Protein AF-A0AAJ6SXA7-F1 (afdb_monomer)

pLDDT: mean 75.04, std 22.4, range [33.19, 97.62]

Organism: Populus euphratica (NCBI:txid75702)

Secondary structure (DSSP, 8-state):
---HHHHHHHHHHHHHHHHHHHHHHHHHHT-------PPPPSS---SS--HHHHHHHHT--TT--HHHHHHHHHHHHHHT-GGGT--HHHHHHHHHHHHHHHT--GGGS-----SSS------TT-S-SSSSGGGSSSSSSSS-------

Solvent-accessible surface area (backbone atoms only — not comparable to full-atom values): 9995 Å² total; per-residue (Å²): 132,84,56,72,66,60,58,52,52,51,55,53,52,52,54,53,51,52,55,50,52,52,51,51,48,52,53,58,72,63,54,74,85,74,77,81,78,71,83,78,77,90,76,79,83,67,96,65,88,44,60,66,55,23,17,60,76,51,73,49,59,82,84,57,54,68,67,59,52,54,53,31,46,52,58,55,44,68,76,28,30,51,94,78,75,25,49,65,68,56,44,51,51,55,50,52,22,48,43,62,71,65,63,63,54,77,77,76,51,72,79,77,67,81,78,65,101,63,91,83,85,87,69,95,84,69,95,82,72,82,85,73,74,90,79,76,88,86,82,78,90,84,79,75,80,88,83,82,93,130

Nearest PDB structures (foldseek):
  4j80-assembly2_D  TM=8.144E-01  e=1.211E-01  Thermus thermophilus HB8
  4j7z-assembly3_C  TM=6.363E-01  e=4.334E-02  Thermus thermophilus HB8
  8j9i-assembly1_E6  TM=6.924E-01  e=1.522E-01  Euglena gracilis
  8j9j-assembly1_E6  TM=6.930E-01  e=2.544E-01  Euglena gracilis
  2ctw-assembly1_A  TM=5.266E-01  e=5.766E-02  Mus musculus

Mean predicted aligned error: 16.53 Å

InterPro domains:
  IPR001623 DnaJ domain [PS50076] (53-116)
  IPR001623 DnaJ domain [SM00271] (52-106)
  IPR001623 DnaJ domain [cd06257] (57-102)
  IPR036869 Chaperone J-domain superfamily [G3DSA:1.10.287.110] (39-106)
  IPR036869 Chaperone J-domain superfamily [SSF46565] (43-107)

Foldseek 3Di:
DPDPVVVVVVVVVVVVVVVVVVVVVVVVVPDDPDPPDDDDDPDDADPQDDLVNLCVLLVHDSPDDLVSLVVSLVVSCVVQPVVVVHDPVSNVSSVSSSCNSNVPDCPLVPPQPPPDDDGDDDDPPDPPDPPPDPPPDDPPPPDDDDDDDD

Structure (mmCIF, N/CA/C/O backbone):
data_AF-A0AAJ6SXA7-F1
#
_entry.id   AF-A0AAJ6SXA7-F1
#
loop_
_atom_site.group_PDB
_atom_site.id
_atom_site.type_symbol
_atom_site.label_atom_id
_atom_site.label_alt_id
_atom_site.label_comp_id
_atom_site.label_asym_id
_atom_site.label_entity_id
_atom_site.label_seq_id
_atom_site.pdbx_PDB_ins_code
_atom_site.Cartn_x
_atom_site.Cartn_y
_atom_site.Cartn_z
_atom_site.occupancy
_atom_site.B_iso_or_equiv
_atom_site.auth_seq_id
_atom_site.auth_comp_id
_atom_site.auth_asym_id
_atom_site.auth_atom_id
_atom_site.pdbx_PDB_model_num
ATOM 1 N N . MET A 1 1 ? 27.095 -22.505 -56.133 1.00 58.66 1 MET A N 1
ATOM 2 C CA . MET A 1 1 ? 28.040 -21.401 -55.870 1.00 58.66 1 MET A CA 1
ATOM 3 C C . MET A 1 1 ? 27.247 -20.316 -55.162 1.00 58.66 1 MET A C 1
ATOM 5 O O . MET A 1 1 ? 26.521 -19.586 -55.822 1.00 58.66 1 MET A O 1
ATOM 9 N N . GLU A 1 2 ? 27.273 -20.299 -53.829 1.00 66.19 2 GLU A N 1
ATOM 10 C CA . GLU A 1 2 ? 26.586 -19.275 -53.031 1.00 66.19 2 GLU A CA 1
ATOM 11 C C . GLU A 1 2 ? 27.233 -17.916 -53.332 1.00 66.19 2 GLU A C 1
ATOM 13 O O . GLU A 1 2 ? 28.448 -17.763 -53.192 1.00 66.19 2 GLU A O 1
ATOM 18 N N . SER A 1 3 ? 26.457 -16.945 -53.818 1.00 83.94 3 SER A N 1
ATOM 19 C CA . SER A 1 3 ? 27.017 -15.642 -54.183 1.00 83.94 3 SER A CA 1
ATOM 20 C C . SER A 1 3 ? 27.526 -14.906 -52.928 1.00 83.94 3 SER A C 1
ATOM 22 O O . SER A 1 3 ? 26.790 -14.837 -51.937 1.00 83.94 3 SER A O 1
ATOM 24 N N . PRO A 1 4 ? 28.734 -14.308 -52.947 1.00 88.75 4 PRO A N 1
ATOM 25 C CA . PRO A 1 4 ? 29.306 -13.610 -51.788 1.00 88.75 4 PRO A CA 1
ATOM 26 C C . PRO A 1 4 ? 28.400 -12.524 -51.181 1.00 88.75 4 PRO A C 1
ATOM 28 O O . PRO A 1 4 ? 28.465 -12.247 -49.985 1.00 88.75 4 PRO A O 1
ATOM 31 N N . LEU A 1 5 ? 27.511 -11.938 -51.988 1.00 89.81 5 LEU A N 1
ATOM 32 C CA . LEU A 1 5 ? 26.550 -10.921 -51.556 1.00 89.81 5 LEU A CA 1
ATOM 33 C C . LEU A 1 5 ? 25.462 -11.476 -50.623 1.00 89.81 5 LEU A C 1
ATOM 35 O O . LEU A 1 5 ? 25.089 -10.814 -49.656 1.00 89.81 5 LEU A O 1
ATOM 39 N N . VAL A 1 6 ? 24.984 -12.700 -50.866 1.00 92.62 6 VAL A N 1
ATOM 40 C CA . VAL A 1 6 ? 23.964 -13.351 -50.023 1.00 92.62 6 VAL A CA 1
ATOM 41 C C . VAL A 1 6 ? 24.537 -13.685 -48.644 1.00 92.62 6 VAL A C 1
ATOM 43 O O . VAL A 1 6 ? 23.880 -13.481 -47.620 1.00 92.62 6 VAL A O 1
ATOM 46 N N . LEU A 1 7 ? 25.800 -14.112 -48.596 1.00 92.06 7 LEU A N 1
ATOM 47 C CA . LEU A 1 7 ? 26.496 -14.363 -47.336 1.00 92.06 7 LEU A CA 1
ATOM 48 C C . LEU A 1 7 ? 26.678 -13.066 -46.526 1.00 92.06 7 LEU A C 1
ATOM 50 O O . LEU A 1 7 ? 26.432 -13.048 -45.323 1.00 92.06 7 LEU A O 1
ATOM 54 N N . GLY A 1 8 ? 27.025 -11.955 -47.183 1.00 94.19 8 GLY A N 1
ATOM 55 C CA . GLY A 1 8 ? 27.142 -10.651 -46.521 1.00 94.19 8 GLY A CA 1
ATOM 56 C C . GLY A 1 8 ? 25.813 -10.142 -45.949 1.00 94.19 8 GLY A C 1
ATOM 57 O O . GLY A 1 8 ? 25.762 -9.668 -44.812 1.00 94.19 8 GLY A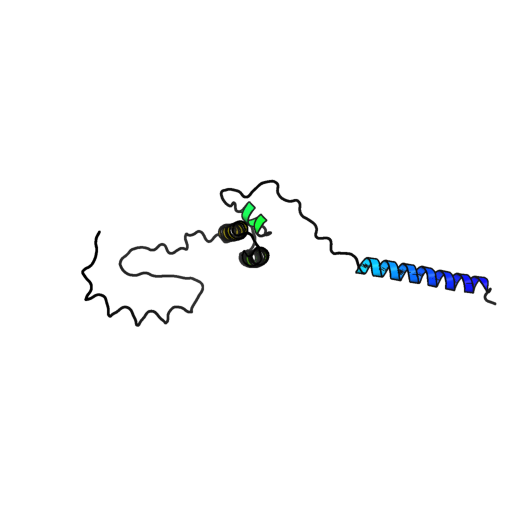 O 1
ATOM 58 N N . ALA A 1 9 ? 24.721 -10.288 -46.704 1.00 95.50 9 ALA A N 1
ATOM 59 C CA . ALA A 1 9 ? 23.397 -9.833 -46.283 1.00 95.50 9 ALA A CA 1
ATOM 60 C C . ALA A 1 9 ? 22.861 -10.602 -45.061 1.00 95.50 9 ALA A C 1
ATOM 62 O O . ALA A 1 9 ? 22.286 -10.001 -44.152 1.00 95.50 9 ALA A O 1
ATOM 63 N N . THR A 1 10 ? 23.076 -11.918 -44.999 1.00 94.62 10 THR A N 1
ATOM 64 C CA . THR A 1 10 ? 22.591 -12.753 -43.885 1.00 94.62 10 THR A CA 1
ATOM 65 C C . THR A 1 10 ? 23.320 -12.456 -42.574 1.00 94.62 10 THR A C 1
ATOM 67 O O . THR A 1 10 ? 22.672 -12.310 -41.536 1.00 94.62 10 THR A O 1
ATOM 70 N N . VAL A 1 11 ? 24.644 -12.273 -42.616 1.00 96.56 11 VAL A N 1
ATOM 71 C CA . VAL A 1 11 ? 25.445 -11.898 -41.437 1.00 96.56 11 VAL A CA 1
ATOM 72 C C . VAL A 1 11 ? 25.033 -10.522 -40.907 1.00 96.56 11 VAL A C 1
ATOM 74 O O . VAL A 1 11 ? 24.841 -10.354 -39.701 1.00 96.56 11 VAL A O 1
ATOM 77 N N . ALA A 1 12 ? 24.825 -9.548 -41.799 1.00 94.69 12 ALA A N 1
ATOM 78 C CA . ALA A 1 12 ? 24.368 -8.214 -41.415 1.00 94.69 12 ALA A CA 1
ATOM 79 C C . ALA A 1 12 ? 22.972 -8.243 -40.761 1.00 94.69 12 ALA A C 1
ATOM 81 O O . ALA A 1 12 ? 22.761 -7.627 -39.712 1.00 94.69 12 ALA A O 1
ATOM 82 N N . ALA A 1 13 ? 22.031 -9.005 -41.329 1.00 96.12 13 ALA A N 1
ATOM 83 C CA . ALA A 1 13 ? 20.684 -9.157 -40.780 1.00 96.12 13 ALA A CA 1
ATOM 84 C C . ALA A 1 13 ? 20.680 -9.847 -39.400 1.00 96.12 13 ALA A C 1
ATOM 86 O O . ALA A 1 13 ? 19.969 -9.419 -38.483 1.00 96.12 13 ALA A O 1
ATOM 87 N N . ALA A 1 14 ? 21.507 -10.881 -39.216 1.00 96.94 14 ALA A N 1
ATOM 88 C CA . ALA A 1 14 ? 21.656 -11.575 -37.938 1.00 96.94 14 ALA A CA 1
ATOM 89 C C . ALA A 1 14 ? 22.232 -10.653 -36.847 1.00 96.94 14 ALA A C 1
ATOM 91 O O . ALA A 1 14 ? 21.727 -10.621 -35.724 1.00 96.94 14 ALA A O 1
ATOM 92 N N . ALA A 1 15 ? 23.236 -9.839 -37.184 1.00 95.62 15 ALA A N 1
ATOM 93 C CA . ALA A 1 15 ? 23.819 -8.884 -36.245 1.00 95.62 15 ALA A CA 1
ATOM 94 C C . ALA A 1 15 ? 22.814 -7.798 -35.817 1.00 95.62 15 ALA A C 1
ATOM 96 O O . ALA A 1 15 ? 22.722 -7.459 -34.632 1.00 95.62 15 ALA A O 1
ATOM 97 N N 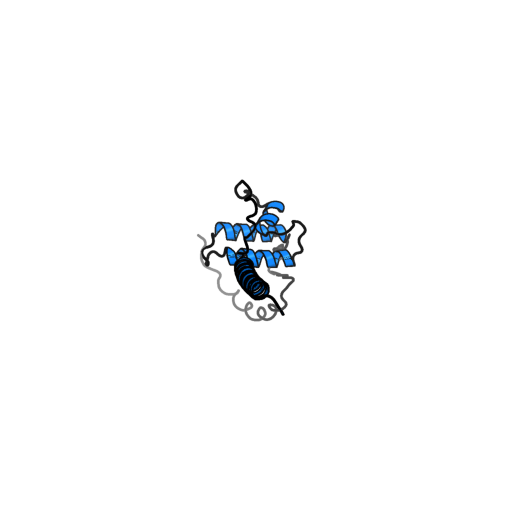. TRP A 1 16 ? 22.028 -7.270 -36.762 1.00 96.62 16 TRP A N 1
ATOM 98 C CA . TRP A 1 16 ? 21.056 -6.215 -36.469 1.00 96.62 16 TRP A CA 1
ATOM 99 C C . TRP A 1 16 ? 19.886 -6.722 -35.617 1.00 96.62 16 TRP A C 1
ATOM 101 O O . TRP A 1 16 ? 19.534 -6.096 -34.612 1.00 96.62 16 TRP A O 1
ATOM 111 N N . SER A 1 17 ? 19.348 -7.899 -35.950 1.00 97.00 17 SER A N 1
ATOM 112 C CA . SER A 1 17 ? 18.293 -8.545 -35.160 1.00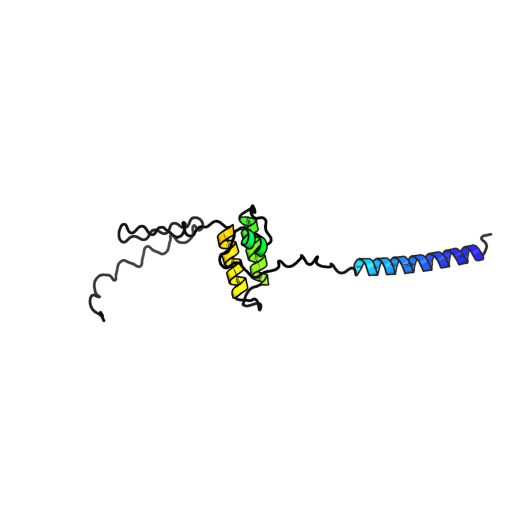 97.00 17 SER A CA 1
ATOM 113 C C . SER A 1 17 ? 18.773 -8.931 -33.757 1.00 97.00 17 SER A C 1
ATOM 115 O O . SER A 1 17 ? 18.078 -8.646 -32.784 1.00 97.00 17 SER A O 1
ATOM 117 N N . GLY A 1 18 ? 19.990 -9.468 -33.612 1.00 97.12 18 GLY A N 1
ATOM 118 C CA . GLY A 1 18 ? 20.578 -9.782 -32.307 1.00 97.12 18 GLY A CA 1
ATOM 119 C C . GLY A 1 18 ? 20.671 -8.560 -31.387 1.00 97.12 18 GLY A C 1
ATOM 120 O O . GLY A 1 18 ? 20.217 -8.604 -30.241 1.00 97.12 18 GLY A O 1
ATOM 121 N N . ARG A 1 19 ? 21.179 -7.428 -31.896 1.00 92.62 19 ARG A N 1
ATOM 122 C CA . ARG A 1 19 ? 21.266 -6.177 -31.122 1.00 92.62 19 ARG A CA 1
ATOM 123 C C . ARG A 1 19 ? 19.888 -5.638 -30.731 1.00 92.62 19 ARG A C 1
ATOM 125 O O . ARG A 1 19 ? 19.714 -5.193 -29.596 1.00 92.62 19 ARG A O 1
ATOM 132 N N . PHE A 1 20 ? 18.919 -5.692 -31.644 1.00 96.19 20 PHE A N 1
ATOM 133 C CA . PHE A 1 20 ? 17.549 -5.255 -31.374 1.00 96.19 20 PHE A CA 1
ATOM 134 C C . PHE A 1 20 ? 16.893 -6.099 -30.273 1.00 96.19 20 PHE A C 1
ATOM 136 O O . PHE A 1 20 ? 16.337 -5.549 -29.323 1.00 96.19 20 PHE A O 1
ATOM 14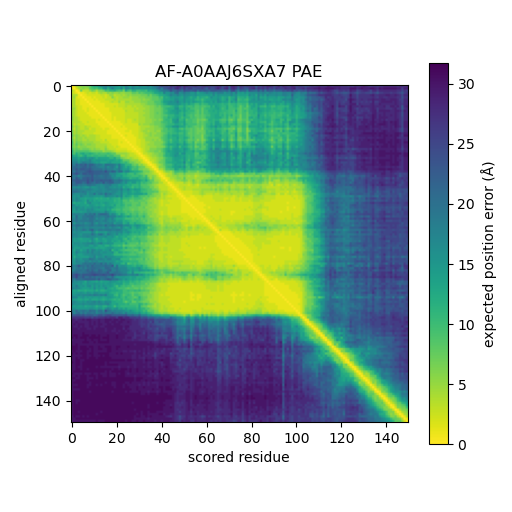3 N N . LEU A 1 21 ? 17.017 -7.427 -30.354 1.00 97.62 21 LEU A N 1
ATOM 144 C CA . LEU A 1 21 ? 16.434 -8.350 -29.381 1.00 97.62 21 LEU A CA 1
ATOM 145 C C . LEU A 1 21 ? 17.053 -8.190 -27.985 1.00 97.62 21 LEU A C 1
ATOM 147 O O . LEU A 1 21 ? 16.318 -8.152 -26.998 1.00 97.62 21 LEU A O 1
ATOM 151 N N . ILE A 1 22 ? 18.379 -8.036 -27.883 1.00 94.69 22 ILE A N 1
ATOM 152 C CA . ILE A 1 22 ? 19.058 -7.814 -26.593 1.00 94.69 22 ILE A CA 1
ATOM 153 C C . ILE A 1 22 ? 18.611 -6.489 -25.966 1.00 94.69 22 ILE A C 1
ATOM 1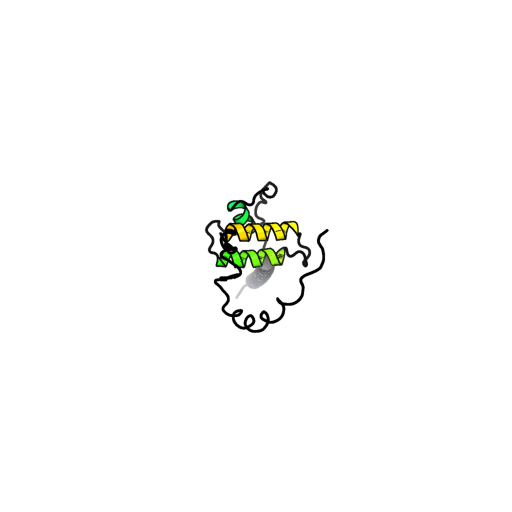55 O O . ILE A 1 22 ? 18.263 -6.463 -24.785 1.00 94.69 22 ILE A O 1
ATOM 159 N N . GLY A 1 23 ? 18.563 -5.404 -26.746 1.00 93.88 23 GLY A N 1
ATOM 160 C CA . GLY A 1 23 ? 18.099 -4.102 -26.260 1.00 93.88 23 GLY A CA 1
ATOM 161 C C . GLY A 1 23 ? 16.635 -4.132 -25.811 1.00 93.88 23 GLY A C 1
ATOM 162 O O . GLY A 1 23 ? 16.306 -3.641 -24.731 1.00 93.88 23 GLY A O 1
ATOM 163 N N . ALA A 1 24 ? 15.762 -4.782 -26.588 1.00 94.25 24 ALA A N 1
ATOM 164 C CA . ALA A 1 24 ? 14.356 -4.959 -26.237 1.00 94.25 24 ALA A CA 1
ATOM 165 C C . ALA A 1 24 ? 14.180 -5.793 -24.956 1.00 94.25 24 ALA A C 1
ATOM 167 O O . ALA A 1 24 ? 13.353 -5.453 -24.107 1.00 94.25 24 ALA A O 1
ATOM 168 N N . TRP A 1 25 ? 14.980 -6.849 -24.769 1.00 93.50 25 TRP A N 1
ATOM 169 C CA . TRP A 1 25 ? 14.937 -7.665 -23.556 1.00 93.50 25 TRP A CA 1
ATOM 170 C C . TRP A 1 25 ? 15.445 -6.892 -22.336 1.00 93.50 25 TRP A C 1
ATOM 172 O O . TRP A 1 25 ? 14.793 -6.889 -21.290 1.00 93.50 25 TRP A O 1
ATOM 182 N N . GLN A 1 26 ? 16.566 -6.184 -22.454 1.00 94.25 26 GLN A N 1
ATOM 183 C CA . GLN A 1 26 ? 17.070 -5.353 -21.361 1.00 94.25 26 GLN A CA 1
ATOM 184 C C . GLN A 1 26 ? 16.044 -4.289 -20.959 1.00 94.25 26 GLN A C 1
ATOM 186 O O . GLN A 1 26 ? 15.751 -4.155 -19.773 1.00 94.25 26 GLN A O 1
ATOM 191 N N . ALA A 1 27 ? 15.404 -3.626 -21.927 1.00 89.06 27 ALA A N 1
ATOM 192 C CA . ALA A 1 27 ? 14.327 -2.675 -21.665 1.00 89.06 27 ALA A CA 1
ATOM 193 C C . ALA A 1 27 ? 13.095 -3.332 -21.018 1.00 89.06 27 ALA A C 1
ATOM 195 O O . ALA A 1 27 ? 12.485 -2.739 -20.135 1.00 89.06 27 ALA A O 1
ATOM 196 N N . PHE A 1 28 ? 12.732 -4.558 -21.415 1.00 90.88 28 PHE A N 1
ATOM 197 C CA . PHE A 1 28 ? 11.620 -5.301 -20.816 1.00 90.88 28 PHE A CA 1
ATOM 198 C C . PHE A 1 28 ? 11.901 -5.703 -19.362 1.00 90.88 28 PHE A C 1
ATOM 200 O O . PHE A 1 28 ? 11.038 -5.523 -18.505 1.00 90.88 28 PHE A O 1
ATOM 207 N N . LYS A 1 29 ? 13.108 -6.202 -19.066 1.00 90.88 29 LYS A N 1
ATOM 208 C CA . LYS A 1 29 ? 13.538 -6.533 -17.697 1.00 90.88 29 LYS A CA 1
ATOM 209 C C . LYS A 1 29 ? 13.703 -5.290 -16.823 1.00 90.88 29 LYS A C 1
ATOM 211 O O . LYS A 1 29 ? 13.448 -5.361 -15.628 1.00 90.88 29 LYS A O 1
ATOM 216 N N . ALA A 1 30 ? 14.086 -4.164 -17.417 1.00 88.06 30 ALA A N 1
ATOM 217 C CA . ALA A 1 30 ? 14.216 -2.885 -16.730 1.00 88.06 30 ALA A CA 1
ATOM 218 C C . ALA A 1 30 ? 12.881 -2.140 -16.557 1.00 88.06 30 ALA A C 1
ATOM 220 O O . ALA A 1 30 ? 12.892 -1.013 -16.066 1.00 88.06 30 ALA A O 1
ATOM 221 N N . ARG A 1 31 ? 11.734 -2.721 -16.948 1.00 82.12 31 ARG A N 1
ATOM 222 C CA . ARG A 1 31 ? 10.426 -2.082 -16.748 1.00 82.12 31 ARG A CA 1
ATOM 223 C C . ARG A 1 31 ? 10.175 -1.897 -15.248 1.00 82.12 31 ARG A C 1
ATOM 225 O O . ARG A 1 31 ? 9.998 -2.896 -14.549 1.00 82.12 31 ARG A O 1
ATOM 232 N N . PRO A 1 32 ? 10.119 -0.652 -14.741 1.00 80.75 32 PRO A N 1
ATOM 233 C CA . PRO A 1 32 ? 9.778 -0.433 -13.349 1.00 80.75 32 PRO A CA 1
ATOM 234 C C . PRO A 1 32 ? 8.322 -0.851 -13.130 1.00 80.75 32 PRO A C 1
ATOM 236 O O . PRO A 1 32 ? 7.443 -0.547 -13.942 1.00 80.75 32 PRO A O 1
ATOM 239 N N . VAL A 1 33 ? 8.052 -1.537 -12.019 1.00 79.50 33 VAL A N 1
ATOM 240 C CA . VAL A 1 33 ? 6.680 -1.749 -11.554 1.00 79.50 33 VAL A CA 1
ATOM 241 C C . VAL A 1 33 ? 6.142 -0.378 -11.162 1.00 79.50 33 VAL A C 1
ATOM 243 O O . VAL A 1 33 ? 6.451 0.126 -10.087 1.00 79.50 33 VAL A O 1
ATOM 246 N N . VAL A 1 34 ? 5.381 0.257 -12.053 1.00 78.88 34 VAL A N 1
ATOM 247 C CA . VAL A 1 34 ? 4.722 1.530 -11.751 1.00 78.88 34 VAL A CA 1
ATOM 248 C C . VAL A 1 34 ? 3.557 1.252 -10.797 1.00 78.88 34 VAL A C 1
ATOM 250 O O . VAL A 1 34 ? 2.591 0.589 -11.192 1.00 78.88 34 VAL A O 1
ATOM 253 N N . PRO A 1 35 ? 3.612 1.702 -9.528 1.00 76.50 35 PRO A N 1
ATOM 254 C CA . PRO A 1 35 ? 2.474 1.555 -8.641 1.00 76.50 35 PRO A CA 1
ATOM 255 C C . PRO A 1 35 ? 1.326 2.380 -9.221 1.00 76.50 35 PRO A C 1
ATOM 257 O O . PRO A 1 35 ? 1.466 3.575 -9.489 1.00 76.50 35 PRO A O 1
ATOM 260 N N . ARG A 1 36 ? 0.177 1.739 -9.451 1.00 77.19 36 ARG A N 1
ATOM 261 C CA . ARG A 1 36 ? -1.035 2.445 -9.869 1.00 77.19 36 ARG A CA 1
ATOM 262 C C . ARG A 1 36 ? -1.476 3.330 -8.705 1.00 77.19 36 ARG A C 1
ATOM 264 O O . ARG A 1 36 ? -2.133 2.848 -7.787 1.00 77.19 36 ARG A O 1
ATOM 271 N N . VAL A 1 37 ? -1.103 4.608 -8.742 1.00 69.50 37 VAL A N 1
ATOM 272 C CA . VAL A 1 37 ? -1.534 5.592 -7.745 1.00 69.50 37 VAL A CA 1
ATOM 273 C C . VAL A 1 37 ? -3.048 5.719 -7.863 1.00 69.50 37 VAL A C 1
ATOM 275 O O . VAL A 1 37 ? -3.577 6.193 -8.871 1.00 69.50 37 VAL A O 1
ATOM 278 N N . GLN A 1 38 ? -3.763 5.205 -6.865 1.00 72.56 38 GLN A N 1
ATOM 279 C CA . GLN A 1 38 ? -5.205 5.381 -6.794 1.00 72.56 38 GLN A CA 1
ATOM 280 C C . GLN A 1 38 ? -5.509 6.862 -6.557 1.00 72.56 38 GLN A C 1
ATOM 282 O O . GLN A 1 38 ? -4.727 7.583 -5.938 1.00 72.56 38 GLN A O 1
ATOM 287 N N . ARG A 1 39 ? -6.636 7.336 -7.092 1.00 78.69 39 ARG A N 1
ATOM 288 C CA . ARG A 1 39 ? -7.080 8.715 -6.880 1.00 78.69 39 ARG A CA 1
ATOM 289 C C . ARG A 1 39 ? -7.265 8.933 -5.376 1.00 78.69 39 ARG A C 1
ATOM 291 O O . ARG A 1 39 ? -8.048 8.221 -4.755 1.00 78.69 39 ARG A O 1
ATOM 298 N N . PHE A 1 40 ? -6.550 9.905 -4.814 1.00 77.88 40 PHE A N 1
ATOM 299 C CA . PHE A 1 40 ? -6.747 10.325 -3.430 1.00 77.88 40 PHE A CA 1
ATOM 300 C C . PHE A 1 40 ? -8.186 10.815 -3.243 1.00 77.88 40 PHE A C 1
ATOM 302 O O . PHE A 1 40 ? -8.699 11.579 -4.070 1.00 77.88 40 PHE A O 1
ATOM 309 N N . TYR A 1 41 ? -8.837 10.370 -2.171 1.00 82.38 41 TYR A N 1
ATOM 310 C CA . TYR A 1 41 ? -10.145 10.892 -1.796 1.00 82.38 41 TYR A CA 1
ATOM 311 C C . TYR A 1 41 ? -9.997 12.364 -1.406 1.00 82.38 41 TYR A C 1
ATOM 313 O O . TYR A 1 41 ? -9.081 12.739 -0.677 1.00 82.38 41 TYR A O 1
ATOM 321 N N . LYS A 1 42 ? -10.874 13.213 -1.946 1.00 83.69 42 LYS A N 1
ATOM 322 C CA . LYS A 1 42 ? -10.894 14.639 -1.620 1.00 83.69 42 LYS A CA 1
ATOM 323 C C . LYS A 1 42 ? -11.620 14.822 -0.288 1.00 83.69 42 LYS A C 1
ATOM 325 O O . LYS A 1 42 ? -12.791 14.468 -0.201 1.00 83.69 42 LYS A O 1
ATOM 330 N N . GLY A 1 43 ? -10.941 15.385 0.707 1.00 88.19 43 GLY A N 1
ATOM 331 C CA . GLY A 1 43 ? -11.496 15.648 2.037 1.00 88.19 43 GLY A CA 1
ATOM 332 C C . GLY A 1 43 ? -10.531 15.266 3.160 1.00 88.19 43 GLY A C 1
ATOM 333 O O . GLY A 1 43 ? -9.480 14.679 2.908 1.00 88.19 43 GLY A O 1
ATOM 334 N N . GLY A 1 44 ? -10.880 15.640 4.391 1.00 89.00 44 GLY A N 1
ATOM 335 C CA . GLY A 1 44 ? -10.236 15.133 5.604 1.00 89.00 44 GLY A CA 1
ATOM 336 C C . GLY A 1 44 ? -10.962 13.904 6.150 1.00 89.00 44 GLY A C 1
ATOM 337 O O . GLY A 1 44 ? -11.944 13.452 5.562 1.00 89.00 44 GLY A O 1
ATOM 338 N N . PHE A 1 45 ? -10.494 13.396 7.290 1.00 89.88 45 PHE A N 1
ATOM 339 C CA . PHE A 1 45 ? -11.223 12.361 8.021 1.00 89.88 45 PHE A CA 1
ATOM 340 C C . PHE A 1 45 ? -12.547 12.904 8.562 1.00 89.88 45 PHE A C 1
ATOM 342 O O . PHE A 1 45 ? -12.640 14.074 8.950 1.00 89.88 45 PHE A O 1
ATOM 349 N N . GLU A 1 46 ? -13.556 12.044 8.630 1.00 88.44 46 GLU A N 1
ATOM 350 C CA . GLU A 1 46 ? -14.817 12.383 9.278 1.00 88.44 46 GLU A CA 1
ATOM 351 C C . GLU A 1 46 ? -14.601 12.520 10.799 1.00 88.44 46 GLU A C 1
ATOM 353 O O . GLU A 1 46 ? -13.731 11.882 11.407 1.00 88.44 46 GLU A O 1
ATOM 358 N N . GLN A 1 47 ? -15.393 13.384 11.450 1.00 88.25 47 GLN A N 1
ATOM 359 C CA . GLN A 1 47 ? -15.310 13.564 12.909 1.00 88.25 47 GLN A CA 1
ATOM 360 C C . GLN A 1 47 ? -15.649 12.271 13.660 1.00 88.25 47 GLN A C 1
ATOM 362 O O . GLN A 1 47 ? -15.074 11.996 14.711 1.00 88.25 47 GLN A O 1
ATOM 367 N N . LYS A 1 48 ? -16.572 11.478 13.106 1.00 89.94 48 LYS A N 1
ATOM 368 C CA . LYS A 1 48 ? -16.994 10.180 13.624 1.00 89.94 48 LYS A CA 1
ATOM 369 C C . LYS A 1 48 ? -16.707 9.124 12.564 1.00 89.94 48 LYS A C 1
ATOM 371 O O . LYS A 1 48 ? -17.286 9.203 11.488 1.00 89.94 48 LYS A O 1
ATOM 376 N N . MET A 1 49 ? -15.876 8.134 12.891 1.00 88.31 49 MET A N 1
ATOM 377 C CA . MET A 1 49 ? -15.487 7.083 11.950 1.00 88.31 49 MET A CA 1
ATOM 378 C C . MET A 1 49 ? -16.698 6.281 11.472 1.00 88.31 49 MET A C 1
ATOM 380 O O . MET A 1 49 ? -17.360 5.586 12.253 1.00 88.31 49 MET A O 1
ATOM 384 N N . THR A 1 50 ? -16.979 6.354 10.174 1.00 92.81 50 THR A N 1
ATOM 385 C CA . THR A 1 50 ? -18.005 5.528 9.538 1.00 92.81 50 THR A CA 1
ATOM 386 C C . THR A 1 50 ? -17.424 4.196 9.079 1.00 92.81 50 THR A C 1
ATOM 388 O O . THR A 1 50 ? -16.229 4.049 8.822 1.00 92.81 50 THR A O 1
ATOM 391 N N . ARG A 1 51 ? -18.281 3.178 8.940 1.00 91.44 51 ARG A N 1
ATOM 392 C CA . ARG A 1 51 ? -17.852 1.848 8.473 1.00 91.44 51 ARG A CA 1
ATOM 393 C C . ARG A 1 51 ? -17.238 1.897 7.069 1.00 91.44 51 ARG A C 1
ATOM 395 O O . ARG A 1 51 ? -16.302 1.157 6.780 1.00 91.44 51 ARG A O 1
ATOM 402 N N . ARG A 1 52 ? -17.738 2.803 6.224 1.00 91.69 52 ARG A N 1
ATOM 403 C CA . ARG A 1 52 ? -17.218 3.053 4.878 1.00 91.69 52 ARG A CA 1
ATOM 404 C C . ARG A 1 52 ? -15.814 3.654 4.922 1.00 91.69 52 ARG A C 1
ATOM 406 O O . ARG A 1 52 ? -14.923 3.146 4.250 1.00 91.69 52 ARG A O 1
ATOM 413 N N . GLU A 1 53 ? -15.603 4.689 5.732 1.00 92.56 53 GLU A N 1
ATOM 414 C CA . GLU A 1 53 ? -14.285 5.301 5.924 1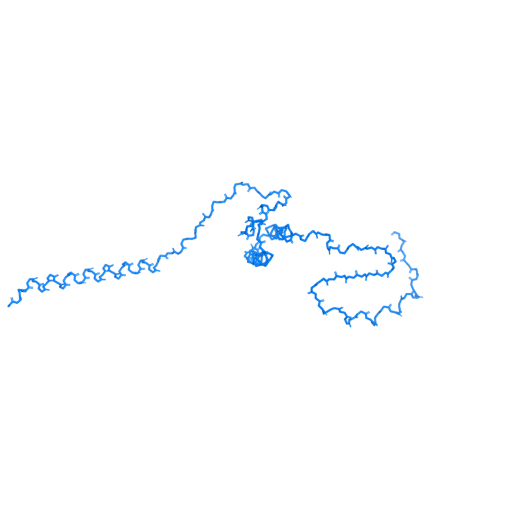.00 92.56 53 GLU A CA 1
ATOM 415 C C . GLU A 1 53 ? -13.277 4.294 6.498 1.00 92.56 53 GLU A C 1
ATOM 417 O O . GLU A 1 53 ? -12.174 4.146 5.974 1.00 92.56 53 GLU A O 1
ATOM 422 N N . ALA A 1 54 ? -13.685 3.509 7.496 1.00 93.69 54 ALA A N 1
ATOM 423 C CA . ALA A 1 54 ? -12.847 2.477 8.095 1.00 93.69 54 ALA A CA 1
ATOM 424 C C . ALA A 1 54 ? -12.394 1.412 7.078 1.00 93.69 54 ALA A C 1
ATOM 426 O O . ALA A 1 54 ? -11.228 1.006 7.060 1.00 93.69 54 ALA A O 1
ATOM 427 N N . ALA A 1 55 ? -13.302 0.984 6.198 1.00 93.12 55 ALA A N 1
ATOM 428 C CA . ALA A 1 55 ? -12.992 0.058 5.116 1.00 93.12 55 ALA A CA 1
ATOM 429 C C . ALA A 1 55 ? -11.976 0.657 4.125 1.00 93.12 55 ALA A C 1
ATOM 431 O O . ALA A 1 55 ? -11.048 -0.037 3.702 1.00 93.12 55 ALA A O 1
ATOM 432 N N . LEU A 1 56 ? -12.099 1.953 3.814 1.00 91.88 56 LEU A N 1
ATOM 433 C CA . LEU A 1 56 ? -11.162 2.674 2.947 1.00 91.88 56 LEU A CA 1
ATOM 434 C C . LEU A 1 56 ? -9.769 2.810 3.574 1.00 91.88 56 LEU A C 1
ATOM 436 O O . LEU A 1 56 ? -8.782 2.567 2.883 1.00 91.88 56 LEU A O 1
ATOM 440 N N . ILE A 1 57 ? -9.678 3.128 4.869 1.00 92.38 57 ILE A N 1
ATOM 441 C CA . ILE A 1 57 ? -8.399 3.249 5.594 1.00 92.38 57 ILE A CA 1
ATOM 442 C C . ILE A 1 57 ? -7.643 1.916 5.609 1.00 92.38 57 ILE A C 1
ATOM 444 O O . ILE A 1 57 ? -6.433 1.880 5.390 1.00 92.38 57 ILE A O 1
ATOM 448 N N . LEU A 1 58 ? -8.349 0.810 5.853 1.00 92.25 58 LEU A N 1
ATOM 449 C CA . LEU A 1 58 ? -7.750 -0.528 5.889 1.00 92.25 58 LEU A CA 1
ATOM 450 C C . LEU A 1 58 ? -7.558 -1.143 4.492 1.00 92.25 58 LEU A C 1
ATOM 452 O O . LEU A 1 58 ? -6.884 -2.164 4.363 1.00 92.25 58 LEU A O 1
ATOM 456 N N . GLY A 1 59 ? -8.143 -0.556 3.444 1.00 90.94 59 GLY A N 1
ATOM 457 C CA . GLY A 1 59 ? -8.088 -1.089 2.081 1.00 90.94 59 GLY A CA 1
ATOM 458 C C . GLY A 1 59 ? -8.853 -2.406 1.905 1.00 90.94 59 GLY A C 1
ATOM 459 O O . GLY A 1 59 ? -8.487 -3.233 1.069 1.00 90.94 59 GLY A O 1
ATOM 460 N N . VAL A 1 60 ? -9.902 -2.625 2.699 1.00 93.12 60 VAL A N 1
ATOM 461 C CA . VAL A 1 60 ? -10.743 -3.830 2.657 1.00 93.12 60 VAL A CA 1
ATOM 462 C C . VAL A 1 60 ? -12.167 -3.483 2.228 1.00 93.12 60 VAL A C 1
ATOM 464 O O . VAL A 1 60 ? -12.574 -2.327 2.223 1.00 93.12 60 VAL A O 1
ATOM 467 N N . ARG A 1 61 ? -12.958 -4.492 1.850 1.00 91.31 61 ARG A N 1
ATOM 468 C CA . ARG A 1 61 ? -14.399 -4.298 1.621 1.00 91.31 61 ARG A CA 1
ATOM 469 C C . ARG A 1 61 ? -15.132 -4.159 2.957 1.00 91.31 61 ARG A C 1
ATOM 471 O O . ARG A 1 61 ? -14.738 -4.781 3.938 1.00 91.31 61 ARG A O 1
ATOM 478 N N . GLU A 1 62 ? -16.248 -3.433 2.972 1.00 89.06 62 GLU A N 1
ATOM 479 C CA . GLU A 1 62 ? -17.110 -3.285 4.162 1.00 89.06 62 GLU A CA 1
ATOM 480 C C . GLU A 1 62 ? -17.604 -4.636 4.721 1.00 89.06 62 GLU A C 1
ATOM 482 O O . GLU A 1 62 ? -17.822 -4.787 5.924 1.00 89.06 62 GLU A O 1
ATOM 487 N N . SER A 1 63 ? -17.728 -5.634 3.840 1.00 87.06 63 SER A N 1
ATOM 488 C CA . SER A 1 63 ? -18.125 -7.014 4.134 1.00 87.06 63 SER A CA 1
ATOM 489 C C . SER A 1 63 ? -16.938 -7.972 4.343 1.00 87.06 63 SER A C 1
ATOM 491 O O . SER A 1 63 ? -17.077 -9.178 4.135 1.00 87.06 63 SER A O 1
ATOM 493 N N . ALA A 1 64 ? -15.737 -7.463 4.633 1.00 87.88 64 ALA A N 1
ATOM 494 C CA . ALA A 1 64 ? -14.550 -8.297 4.804 1.00 87.88 64 ALA A CA 1
ATOM 495 C C . ALA A 1 64 ? -14.638 -9.205 6.044 1.00 87.88 64 ALA A C 1
ATOM 497 O O . ALA A 1 64 ? -15.246 -8.862 7.053 1.00 87.88 64 ALA A O 1
ATOM 498 N N . VAL A 1 65 ? -13.981 -10.365 5.959 1.00 89.31 65 VAL A N 1
ATOM 499 C CA . VAL A 1 65 ? -13.860 -11.328 7.064 1.00 89.31 65 VAL A CA 1
ATOM 500 C C . VAL A 1 65 ? -12.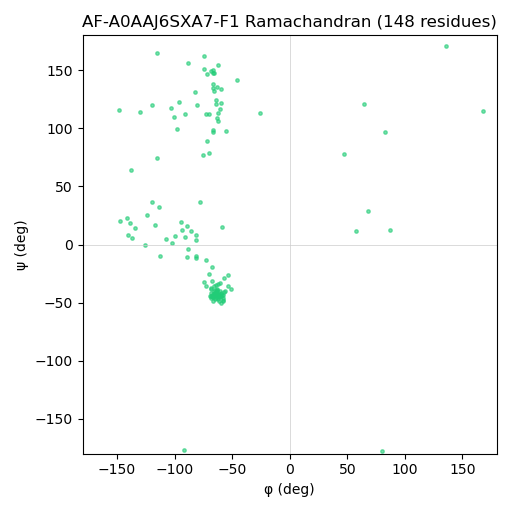914 -10.781 8.138 1.00 89.31 65 VAL A C 1
ATOM 502 O O . VAL A 1 65 ? -11.916 -10.136 7.814 1.00 89.31 65 VAL A O 1
ATOM 505 N N . MET A 1 66 ? -13.183 -11.097 9.407 1.00 87.69 66 MET A N 1
ATOM 506 C CA . MET A 1 66 ? -12.404 -10.649 10.571 1.00 87.69 66 MET A CA 1
ATOM 507 C C . MET A 1 66 ? -10.895 -10.895 10.461 1.00 87.69 66 MET A C 1
ATOM 509 O O . MET A 1 66 ? -10.101 -10.042 10.854 1.00 87.69 66 MET A O 1
ATOM 513 N N . GLU A 1 67 ? -10.481 -12.028 9.899 1.00 89.31 67 GLU A N 1
ATOM 514 C CA . GLU A 1 67 ? -9.065 -12.349 9.689 1.00 89.31 67 GLU A CA 1
ATOM 515 C C . GLU A 1 67 ? -8.386 -11.360 8.737 1.00 89.31 67 GLU A C 1
ATOM 517 O O . GLU A 1 67 ? -7.319 -10.831 9.047 1.00 89.31 67 GLU A O 1
ATOM 522 N N . LYS A 1 68 ? -9.054 -11.017 7.628 1.00 90.50 68 LYS A N 1
ATOM 523 C CA . LYS A 1 68 ? -8.551 -10.034 6.658 1.00 90.50 68 LYS A CA 1
ATOM 524 C C . LYS A 1 68 ? -8.443 -8.642 7.270 1.00 90.50 68 LYS A C 1
ATOM 526 O O . LYS A 1 68 ? -7.520 -7.907 6.942 1.00 90.50 68 LYS A O 1
ATOM 531 N N . ILE A 1 69 ? -9.356 -8.287 8.175 1.00 91.50 69 ILE A N 1
ATOM 532 C CA . ILE A 1 69 ? -9.324 -7.008 8.900 1.00 91.50 69 ILE A CA 1
ATOM 533 C C . ILE A 1 69 ? -8.102 -6.958 9.828 1.00 91.50 69 ILE A C 1
ATOM 535 O O . ILE A 1 69 ? -7.388 -5.957 9.837 1.00 91.50 69 ILE A O 1
ATOM 539 N N . LYS A 1 70 ? -7.821 -8.039 10.572 1.00 91.25 70 LYS A N 1
ATOM 540 C CA . LYS A 1 70 ? -6.635 -8.140 11.444 1.00 91.25 70 LYS A CA 1
ATOM 541 C C . LYS A 1 70 ? -5.334 -8.060 10.639 1.00 91.25 70 LYS A C 1
ATOM 543 O O . LYS A 1 70 ? -4.420 -7.332 11.022 1.00 91.25 70 LYS A O 1
ATOM 548 N N . GLU A 1 71 ? -5.257 -8.780 9.523 1.00 93.88 71 GLU A N 1
ATOM 549 C CA . GLU A 1 71 ? -4.074 -8.774 8.660 1.00 93.88 71 GLU A CA 1
ATOM 550 C C . GLU A 1 71 ? -3.839 -7.393 8.029 1.00 93.88 71 GLU A C 1
ATOM 552 O O . GLU A 1 71 ? -2.725 -6.865 8.079 1.00 93.88 71 GLU A O 1
ATOM 557 N N . ALA A 1 72 ? -4.895 -6.778 7.489 1.00 94.25 72 ALA A N 1
ATOM 558 C CA . ALA A 1 72 ? -4.832 -5.441 6.909 1.00 94.25 72 ALA A CA 1
ATOM 559 C C . ALA A 1 72 ? -4.434 -4.389 7.954 1.00 94.25 72 ALA A C 1
ATOM 561 O O . ALA A 1 72 ? -3.556 -3.570 7.688 1.00 94.25 72 ALA A O 1
ATOM 562 N N . HIS A 1 73 ? -5.002 -4.454 9.164 1.00 93.75 73 HIS A N 1
ATOM 563 C CA . HIS A 1 73 ? -4.627 -3.576 10.278 1.00 93.75 73 HIS A CA 1
ATOM 564 C C . HIS A 1 73 ? -3.140 -3.694 10.610 1.00 93.75 73 HIS A C 1
ATOM 566 O O . HIS A 1 73 ? -2.455 -2.675 10.655 1.00 93.75 73 HIS A O 1
ATOM 572 N N . ARG A 1 74 ? -2.613 -4.918 10.752 1.00 94.06 74 ARG A N 1
ATOM 573 C CA . ARG A 1 74 ? -1.181 -5.139 11.007 1.00 94.06 74 ARG A CA 1
ATOM 574 C C . ARG A 1 74 ? -0.320 -4.531 9.900 1.00 94.06 74 ARG A C 1
ATOM 576 O O . ARG A 1 74 ? 0.654 -3.846 10.194 1.00 94.06 74 ARG A O 1
ATOM 583 N N . ARG A 1 75 ? -0.686 -4.754 8.636 1.00 93.50 75 ARG A N 1
ATOM 584 C CA . ARG A 1 75 ? 0.055 -4.243 7.475 1.00 93.50 75 ARG A CA 1
ATOM 585 C C . ARG A 1 75 ? 0.107 -2.714 7.456 1.00 93.50 75 ARG A C 1
ATOM 587 O O . ARG A 1 75 ? 1.181 -2.143 7.291 1.00 93.50 75 ARG A O 1
ATOM 594 N N . VAL A 1 76 ? -1.040 -2.061 7.636 1.00 92.62 76 VAL A N 1
ATOM 595 C CA . VAL A 1 76 ? -1.151 -0.596 7.584 1.00 92.62 76 VAL A CA 1
ATOM 596 C C . VAL A 1 76 ? -0.527 0.055 8.823 1.00 92.62 76 VAL A C 1
ATOM 598 O O . VAL A 1 76 ? 0.117 1.094 8.696 1.00 92.62 76 VAL A O 1
ATOM 601 N N . MET A 1 77 ? -0.647 -0.565 10.000 1.00 93.06 77 MET A N 1
ATOM 602 C CA . MET A 1 77 ? -0.037 -0.072 11.238 1.00 93.06 77 MET A CA 1
ATOM 603 C C . MET A 1 77 ? 1.492 -0.120 11.186 1.00 93.06 77 MET A C 1
ATOM 605 O O . MET A 1 77 ? 2.127 0.854 11.562 1.00 93.06 77 MET A O 1
ATOM 609 N N . VAL A 1 78 ? 2.095 -1.201 10.674 1.00 92.88 78 VAL A N 1
ATOM 610 C CA . VAL A 1 78 ? 3.564 -1.292 10.535 1.00 92.88 78 VAL A CA 1
ATOM 611 C C . VAL A 1 78 ? 4.104 -0.185 9.627 1.00 92.88 78 VAL A C 1
ATOM 613 O O . VAL A 1 78 ? 5.126 0.415 9.940 1.00 92.88 78 VAL A O 1
ATOM 616 N N . ALA A 1 79 ? 3.396 0.132 8.541 1.00 90.38 79 ALA A N 1
ATOM 617 C CA . ALA A 1 79 ? 3.793 1.200 7.625 1.00 90.38 79 ALA A CA 1
ATOM 618 C C . ALA A 1 79 ? 3.637 2.616 8.217 1.00 90.38 79 ALA A C 1
ATOM 620 O O . ALA A 1 79 ? 4.317 3.532 7.770 1.00 90.38 79 ALA A O 1
ATOM 621 N N . ASN A 1 80 ? 2.743 2.803 9.194 1.00 92.62 80 ASN A N 1
ATOM 622 C CA . ASN A 1 80 ? 2.409 4.112 9.772 1.00 92.62 80 ASN A CA 1
ATOM 623 C C . ASN A 1 80 ? 2.751 4.215 11.267 1.00 92.62 80 ASN A C 1
ATOM 625 O O . ASN A 1 80 ? 2.227 5.092 11.956 1.00 92.62 80 ASN A O 1
ATOM 629 N N . HIS A 1 81 ? 3.587 3.315 11.786 1.00 90.44 81 HIS A N 1
ATOM 630 C CA . HIS A 1 81 ? 3.901 3.270 13.208 1.00 90.44 81 HIS A CA 1
ATOM 631 C C . HIS A 1 81 ? 4.601 4.571 13.639 1.00 90.44 81 HIS A C 1
ATOM 633 O O . HIS A 1 81 ? 5.516 5.004 12.933 1.00 90.44 81 HIS A O 1
ATOM 639 N N . PRO A 1 82 ? 4.228 5.194 14.775 1.00 90.94 82 PRO A N 1
ATOM 640 C CA . PRO A 1 82 ? 4.847 6.446 15.222 1.00 90.94 82 PRO A CA 1
ATOM 641 C C . PRO A 1 82 ? 6.368 6.322 15.377 1.00 90.94 82 PRO A C 1
ATOM 643 O O . PRO A 1 82 ? 7.109 7.185 14.916 1.00 90.94 82 PRO A O 1
ATOM 646 N N . ASP A 1 83 ? 6.841 5.189 15.897 1.00 91.81 83 ASP A N 1
ATOM 647 C CA . ASP A 1 83 ? 8.277 4.928 16.071 1.00 91.81 83 ASP A CA 1
ATOM 648 C C . ASP A 1 83 ? 9.044 4.782 14.743 1.00 91.81 83 ASP A C 1
ATOM 650 O O . ASP A 1 83 ? 10.259 4.945 14.710 1.00 91.81 83 ASP A O 1
ATOM 654 N N . ALA A 1 84 ? 8.347 4.500 13.637 1.00 89.25 84 ALA A N 1
ATOM 655 C CA . ALA A 1 84 ? 8.925 4.433 12.294 1.00 89.25 84 ALA A CA 1
ATOM 656 C C . ALA A 1 84 ? 8.817 5.775 11.536 1.00 89.25 84 ALA A C 1
ATOM 658 O O . ALA A 1 84 ? 9.019 5.817 10.323 1.00 89.25 84 ALA A O 1
ATOM 659 N N . GLY A 1 85 ? 8.473 6.867 12.232 1.00 86.88 85 GLY A N 1
ATOM 660 C CA . GLY A 1 85 ? 8.249 8.189 11.640 1.00 86.88 85 GLY A CA 1
ATOM 661 C C . GLY A 1 85 ? 6.816 8.422 11.147 1.00 86.88 85 GLY A C 1
ATOM 662 O O . GLY A 1 85 ? 6.560 9.382 10.420 1.00 86.88 85 GLY A O 1
ATOM 663 N N . GLY A 1 86 ? 5.872 7.554 11.520 1.00 89.81 86 GLY A N 1
ATOM 664 C CA . GLY A 1 86 ? 4.450 7.736 11.246 1.00 89.81 86 GLY A CA 1
ATOM 665 C C . GLY A 1 86 ? 3.797 8.803 12.130 1.00 89.81 86 GLY A C 1
ATOM 666 O O . GLY A 1 86 ? 4.304 9.187 13.182 1.00 89.81 86 GLY A O 1
ATOM 667 N N . SER A 1 87 ? 2.624 9.290 11.725 1.00 92.56 87 SER A N 1
ATOM 668 C CA . SER A 1 87 ? 1.855 10.235 12.544 1.00 92.56 87 SER A CA 1
ATOM 669 C C . SER A 1 87 ? 1.036 9.504 13.610 1.00 92.56 87 SER A C 1
ATOM 671 O O . SER A 1 87 ? 0.251 8.607 13.288 1.00 92.56 87 SER A O 1
ATOM 673 N N . HIS A 1 88 ? 1.117 9.962 14.864 1.00 92.06 88 HIS A N 1
ATOM 674 C CA . HIS A 1 88 ? 0.241 9.496 15.950 1.00 92.06 88 HIS A CA 1
ATOM 675 C C . HIS A 1 88 ? -1.249 9.618 15.607 1.00 92.06 88 HIS A C 1
ATOM 677 O O . HIS A 1 88 ? -2.053 8.760 15.981 1.00 92.06 88 HIS A O 1
ATOM 683 N N . TYR A 1 89 ? -1.625 10.667 14.872 1.00 92.25 89 TYR A N 1
ATOM 684 C CA . TYR A 1 89 ? -3.005 10.878 14.452 1.00 92.25 89 TYR A CA 1
ATOM 685 C C . TYR A 1 89 ? -3.470 9.790 13.472 1.00 92.25 89 TYR A C 1
ATOM 687 O O . TYR A 1 89 ? -4.553 9.229 13.637 1.00 92.25 89 TYR A O 1
ATOM 695 N N . LEU A 1 90 ? -2.621 9.417 12.509 1.00 91.62 90 LEU A N 1
ATOM 696 C CA . LEU A 1 90 ? -2.923 8.349 11.551 1.00 91.62 90 LEU A CA 1
ATOM 697 C C . LEU A 1 90 ? -3.012 6.987 12.237 1.00 91.62 90 LEU A C 1
ATOM 699 O O . LEU A 1 90 ? -3.973 6.254 12.011 1.00 91.62 90 LEU A O 1
ATOM 703 N N . ALA A 1 91 ? -2.066 6.672 13.123 1.00 91.94 91 ALA A N 1
ATOM 704 C CA . ALA A 1 91 ? -2.101 5.443 13.913 1.00 91.94 91 ALA A CA 1
ATOM 705 C C . ALA A 1 91 ? -3.396 5.333 14.741 1.00 91.94 91 ALA A C 1
ATOM 707 O O . ALA A 1 91 ? -4.028 4.275 14.780 1.00 91.94 91 ALA A O 1
ATOM 708 N N . SER A 1 92 ? -3.843 6.445 15.335 1.00 92.50 92 SER A N 1
ATOM 709 C CA . SER A 1 92 ? -5.105 6.502 16.083 1.00 92.50 92 SER A CA 1
ATOM 710 C C . SER A 1 92 ? -6.316 6.234 15.183 1.00 92.50 92 SER A C 1
ATOM 712 O O . SER A 1 92 ? -7.173 5.428 15.538 1.00 92.50 92 SER A O 1
ATOM 714 N N . LYS A 1 93 ? -6.358 6.825 13.980 1.00 93.69 93 LYS A N 1
ATOM 715 C CA . LYS A 1 93 ? -7.433 6.594 12.998 1.00 93.69 9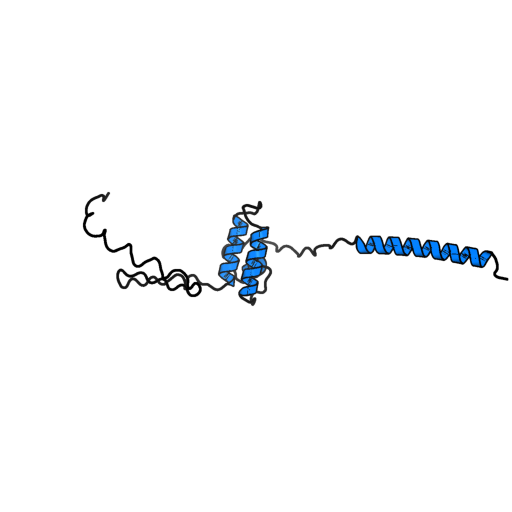3 LYS A CA 1
ATOM 716 C C . LYS A 1 93 ? -7.457 5.162 12.459 1.00 93.69 93 LYS A C 1
ATOM 718 O O . LYS A 1 93 ? -8.530 4.600 12.261 1.00 93.69 93 LYS A O 1
ATOM 723 N N . ILE A 1 94 ? -6.294 4.535 12.283 1.00 93.94 94 ILE A N 1
ATOM 724 C CA . ILE A 1 94 ? -6.181 3.120 11.894 1.00 93.94 94 ILE A CA 1
ATOM 725 C C . ILE A 1 94 ? -6.737 2.200 12.996 1.00 93.94 94 ILE A C 1
ATOM 727 O O . ILE A 1 94 ? -7.405 1.205 12.698 1.00 93.94 94 ILE A O 1
ATOM 731 N N . ASN A 1 95 ? -6.496 2.529 14.267 1.00 93.25 95 ASN A N 1
ATOM 732 C CA . ASN A 1 95 ? -7.061 1.789 15.397 1.00 93.25 95 ASN A CA 1
ATOM 733 C C . ASN A 1 95 ? -8.581 1.967 15.496 1.00 93.25 95 ASN A C 1
ATOM 735 O O . ASN A 1 95 ? -9.294 0.974 15.623 1.00 93.25 95 ASN A O 1
ATOM 739 N N . GLU A 1 96 ? -9.078 3.196 15.337 1.00 92.19 96 GLU A N 1
ATOM 740 C CA . GLU A 1 96 ? -10.516 3.492 15.292 1.00 92.19 96 GLU A CA 1
ATOM 741 C C . GLU A 1 96 ? -11.209 2.709 14.157 1.00 92.19 96 GLU A C 1
ATOM 743 O O . GLU A 1 96 ? -12.241 2.069 14.367 1.00 92.19 96 GLU A O 1
ATOM 748 N N . ALA A 1 97 ? -10.594 2.654 12.971 1.00 94.00 97 ALA A N 1
ATOM 749 C CA . ALA A 1 97 ? -11.100 1.884 11.837 1.00 94.00 97 ALA A CA 1
ATOM 750 C C . ALA A 1 97 ? -11.202 0.378 12.138 1.00 94.00 97 ALA A C 1
ATOM 752 O O . ALA A 1 97 ? -12.201 -0.265 11.800 1.00 94.00 97 ALA A O 1
ATOM 753 N N . LYS A 1 98 ? -10.194 -0.198 12.809 1.00 91.44 98 LYS A N 1
ATOM 754 C CA . LYS A 1 98 ? -10.228 -1.599 13.256 1.00 91.44 98 LYS A CA 1
ATOM 755 C C . LYS A 1 98 ? -11.385 -1.840 14.221 1.00 91.44 98 LYS A C 1
ATOM 757 O O . LYS A 1 98 ? -12.069 -2.850 14.079 1.00 91.44 98 LYS A O 1
ATOM 762 N N . GLU A 1 99 ? -11.601 -0.954 15.191 1.00 90.38 99 GLU A N 1
ATOM 763 C CA . GLU A 1 99 ? -12.684 -1.093 16.171 1.00 90.38 99 GLU A CA 1
ATOM 764 C C . GLU A 1 99 ? -14.051 -1.131 15.478 1.00 90.38 99 GLU A C 1
ATOM 766 O O . GLU A 1 99 ? -14.791 -2.102 15.656 1.00 90.38 99 GLU A O 1
ATOM 771 N N . VAL A 1 100 ? -14.322 -0.166 14.590 1.00 90.81 100 VAL A N 1
ATOM 772 C CA . VAL A 1 100 ? -15.577 -0.079 13.820 1.00 90.81 100 VAL A CA 1
ATOM 773 C C . VAL A 1 100 ? -15.801 -1.318 12.950 1.00 90.81 100 VAL A C 1
ATOM 775 O O . VAL A 1 100 ? -16.901 -1.869 12.917 1.00 90.81 100 VAL A O 1
ATOM 778 N N . MET A 1 101 ? -14.761 -1.784 12.257 1.00 88.12 101 MET A N 1
ATOM 779 C CA . MET A 1 101 ? -14.853 -2.934 11.351 1.00 88.12 101 MET A CA 1
ATOM 780 C C . MET A 1 101 ? -14.937 -4.271 12.087 1.00 88.12 101 MET A C 1
ATOM 782 O O . MET A 1 101 ? -15.587 -5.196 11.606 1.00 88.12 101 MET A O 1
ATOM 786 N N . SER A 1 102 ? -14.299 -4.378 13.254 1.00 85.69 102 SER A N 1
ATOM 787 C CA . SER A 1 102 ? -14.328 -5.595 14.061 1.00 85.69 102 SER A CA 1
ATOM 788 C C . SER A 1 102 ? -15.670 -5.829 14.747 1.00 85.69 102 SER A C 1
ATOM 790 O O . SER A 1 102 ? -15.889 -6.920 15.269 1.00 85.69 102 SER A O 1
ATOM 792 N N . GLY A 1 103 ? -16.550 -4.818 14.786 1.00 73.38 103 GLY A N 1
ATOM 793 C CA . GLY A 1 103 ? -17.868 -4.929 15.408 1.00 73.38 103 GLY A CA 1
ATOM 794 C C . GLY A 1 103 ? -17.810 -5.325 16.882 1.00 73.38 103 GLY A C 1
ATOM 795 O O . GLY A 1 103 ? -18.844 -5.644 17.461 1.00 73.38 103 GLY A O 1
ATOM 796 N N . LYS A 1 104 ? -16.619 -5.293 17.501 1.00 60.03 104 LYS A N 1
ATOM 797 C CA . LYS A 1 104 ? -16.465 -5.332 18.945 1.00 60.03 104 LYS A CA 1
ATOM 798 C C . LYS A 1 104 ? -16.971 -3.989 19.429 1.00 60.03 104 LYS A C 1
ATOM 800 O O . LYS A 1 104 ? -16.202 -3.071 19.699 1.00 60.03 104 LYS A O 1
ATOM 805 N N . THR A 1 105 ? -18.289 -3.865 19.495 1.00 45.84 105 THR A N 1
ATOM 806 C CA . THR A 1 105 ? -18.891 -2.898 20.380 1.00 45.84 105 THR A CA 1
ATOM 807 C C . THR A 1 105 ? -18.183 -3.036 21.722 1.00 45.84 105 THR A C 1
ATOM 809 O O . THR A 1 105 ? -17.860 -4.140 22.182 1.00 45.84 105 THR A O 1
ATOM 812 N N . LYS A 1 106 ? -17.953 -1.906 22.383 1.00 45.88 106 LYS A N 1
ATOM 813 C CA . LYS A 1 106 ? -17.546 -1.867 23.790 1.00 45.88 106 LYS A CA 1
ATOM 814 C C . LYS A 1 106 ? -18.578 -2.541 24.724 1.00 45.88 106 LYS A C 1
ATOM 816 O O . LYS A 1 106 ? -18.476 -2.396 25.930 1.00 45.88 106 LYS A O 1
ATOM 821 N N . ASP A 1 107 ? -19.516 -3.322 24.191 1.00 48.16 107 ASP A N 1
ATOM 822 C CA . ASP A 1 107 ? -20.492 -4.146 24.897 1.00 48.16 107 ASP A CA 1
ATOM 823 C C . ASP A 1 107 ? -19.898 -5.491 25.355 1.00 48.16 107 ASP A C 1
ATOM 825 O O . ASP A 1 107 ? -20.527 -6.198 26.134 1.00 48.16 107 ASP A O 1
ATOM 829 N N . ASN A 1 108 ? -18.680 -5.837 24.911 1.00 44.72 108 ASN A N 1
ATOM 830 C CA . ASN A 1 108 ? -17.873 -6.910 25.511 1.00 44.72 108 ASN A CA 1
ATOM 831 C C . ASN A 1 108 ? -16.791 -6.382 26.465 1.00 44.72 108 ASN A C 1
ATOM 833 O O . ASN A 1 108 ? -15.965 -7.152 26.953 1.00 44.72 108 ASN A O 1
ATOM 837 N N . VAL A 1 109 ? -16.787 -5.077 26.765 1.00 46.62 109 VAL A N 1
ATOM 838 C CA . VAL A 1 109 ? -16.224 -4.638 28.041 1.00 46.62 109 VAL A CA 1
ATOM 839 C C . VAL A 1 109 ? -17.224 -5.135 29.062 1.00 46.62 109 VAL A C 1
ATOM 841 O O . VAL A 1 109 ? -18.376 -4.712 29.020 1.00 46.62 109 VAL A O 1
ATOM 844 N N . ALA A 1 110 ? -16.806 -6.101 29.881 1.00 50.53 110 ALA A N 1
ATOM 845 C CA . ALA A 1 110 ? -17.581 -6.665 30.972 1.00 50.53 110 ALA A CA 1
ATOM 846 C C . ALA A 1 110 ? -18.609 -5.646 31.479 1.00 50.53 110 ALA A C 1
ATOM 848 O O . ALA A 1 110 ? -18.232 -4.606 32.025 1.00 50.53 110 ALA A O 1
ATOM 849 N N . LYS A 1 111 ? -19.907 -5.926 31.284 1.00 36.72 111 LYS A N 1
ATOM 850 C CA . LYS A 1 111 ? -20.920 -5.346 32.160 1.00 36.72 111 LYS A CA 1
ATOM 851 C C . LYS A 1 111 ? -20.486 -5.768 33.545 1.00 36.72 111 LYS A C 1
ATOM 853 O O . LYS A 1 111 ? -20.690 -6.911 33.947 1.00 36.72 111 LYS A O 1
ATOM 858 N N . PHE A 1 112 ? -19.800 -4.866 34.223 1.00 42.56 112 PHE A N 1
ATOM 859 C CA . PHE A 1 112 ? -19.324 -5.085 35.558 1.00 42.56 112 PHE A CA 1
ATOM 860 C C . PHE A 1 112 ? -20.554 -4.959 36.461 1.00 42.56 112 PHE A C 1
ATOM 862 O O . PHE A 1 112 ? -20.840 -3.906 37.029 1.00 42.56 112 PHE A O 1
ATOM 869 N N . PHE A 1 113 ? -21.370 -6.017 36.468 1.00 40.81 113 PHE A N 1
ATOM 870 C CA . PHE A 1 113 ? -22.546 -6.140 37.311 1.00 40.81 113 PHE A CA 1
ATOM 871 C C . PHE A 1 113 ? -22.045 -6.113 38.753 1.00 40.81 113 PHE A C 1
ATOM 873 O O . PHE A 1 113 ? -21.438 -7.068 39.228 1.00 40.81 113 PHE A O 1
ATOM 880 N N . HIS A 1 114 ? -22.260 -4.996 39.444 1.00 38.44 114 HIS A N 1
ATOM 881 C CA . HIS A 1 114 ? -22.080 -4.941 40.888 1.00 38.44 114 HIS A CA 1
ATOM 882 C C . HIS A 1 114 ? -23.229 -5.717 41.538 1.00 38.44 114 HIS A C 1
ATOM 884 O O . HIS A 1 114 ? -24.269 -5.154 41.863 1.00 38.44 114 HIS A O 1
ATOM 890 N N . LEU A 1 115 ? -23.038 -7.018 41.731 1.00 40.16 115 LEU A N 1
ATOM 891 C CA . LEU A 1 115 ? -23.767 -7.807 42.722 1.00 40.16 115 LEU A CA 1
ATOM 892 C C . LEU A 1 115 ? -22.739 -8.277 43.750 1.00 40.16 115 LEU A C 1
ATOM 894 O O . LEU A 1 115 ? -22.297 -9.419 43.753 1.00 40.16 115 LEU A O 1
ATOM 898 N N . GLY A 1 116 ? -22.307 -7.342 44.595 1.00 50.81 116 GLY A N 1
ATOM 899 C CA . GLY A 1 116 ? -21.333 -7.623 45.644 1.00 50.81 116 GLY A CA 1
ATOM 900 C C . GLY A 1 116 ? -19.871 -7.674 45.183 1.00 50.81 116 GLY A C 1
ATOM 901 O O . GLY A 1 116 ? -19.518 -7.385 44.042 1.00 50.81 116 GLY A O 1
ATOM 902 N N . ARG A 1 117 ? -19.006 -7.979 46.155 1.00 39.97 117 ARG A N 1
ATOM 903 C CA . ARG A 1 117 ? -17.545 -7.775 46.189 1.00 39.97 117 ARG A CA 1
ATOM 904 C C . ARG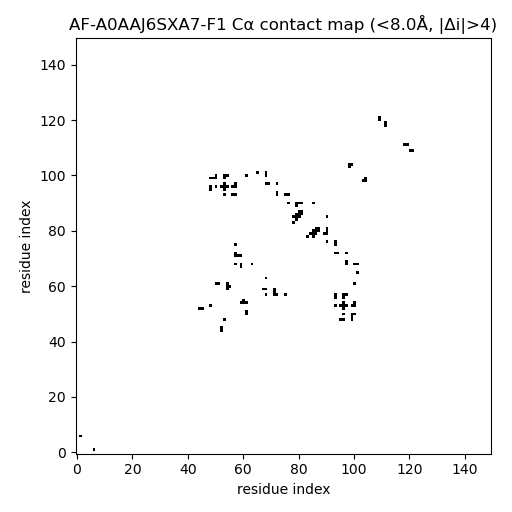 A 1 117 ? -16.757 -8.815 45.366 1.00 39.97 117 ARG A C 1
ATOM 906 O O . ARG A 1 117 ? -15.683 -9.238 45.779 1.00 39.97 117 ARG A O 1
ATOM 913 N N . THR A 1 118 ? -17.287 -9.248 44.222 1.00 41.50 118 THR A N 1
ATOM 914 C CA . THR A 1 118 ? -16.682 -10.281 43.362 1.00 41.50 118 THR A CA 1
ATOM 915 C C . THR A 1 118 ? -16.619 -9.817 41.910 1.00 41.50 118 THR A C 1
ATOM 917 O O . THR A 1 118 ? -17.642 -9.639 41.255 1.00 41.50 118 THR A O 1
ATOM 920 N N . TYR A 1 119 ? -15.399 -9.635 41.407 1.00 48.16 119 TYR A N 1
ATOM 921 C CA . TYR A 1 119 ? -15.095 -9.251 40.031 1.00 48.16 119 TYR A CA 1
ATOM 922 C C . TYR A 1 119 ? -14.919 -10.535 39.206 1.00 48.16 119 TYR A C 1
ATOM 924 O O . TYR A 1 119 ? -13.964 -11.272 39.435 1.00 48.16 119 TYR A O 1
ATOM 932 N N . PHE A 1 120 ? -15.824 -10.824 38.266 1.00 39.06 120 PHE A N 1
ATOM 933 C CA . PHE A 1 120 ? -15.669 -11.935 37.317 1.00 39.06 120 PHE A CA 1
ATOM 934 C C . PHE A 1 120 ? -15.236 -11.368 35.957 1.00 39.06 120 PHE A C 1
ATOM 936 O O . PHE A 1 120 ? -15.962 -10.582 35.350 1.00 39.06 120 PHE A O 1
ATOM 943 N N . LEU A 1 121 ? -14.045 -11.739 35.481 1.00 41.25 121 LEU A N 1
ATOM 944 C CA . LEU A 1 121 ? -13.561 -11.416 34.136 1.00 41.25 121 LEU A CA 1
ATOM 945 C C . LEU A 1 121 ? -13.747 -12.648 33.250 1.00 41.25 121 LEU A C 1
ATOM 947 O O . LEU A 1 121 ? -13.055 -13.647 33.422 1.00 41.25 121 LEU A O 1
ATOM 951 N N . ILE A 1 122 ? -14.686 -12.580 32.307 1.00 41.34 122 ILE A N 1
ATOM 952 C CA . ILE A 1 122 ? -14.832 -13.587 31.251 1.00 41.34 122 ILE A CA 1
ATOM 953 C C . ILE A 1 122 ? -14.133 -13.036 30.005 1.00 41.34 122 ILE A C 1
ATOM 955 O O . ILE A 1 122 ? -14.691 -12.206 29.289 1.00 41.34 122 ILE A O 1
ATOM 959 N N . CYS A 1 123 ? -12.901 -13.482 29.763 1.00 38.53 123 CYS A N 1
ATOM 960 C CA . CYS A 1 123 ? -12.199 -13.283 28.495 1.00 38.53 123 CYS A CA 1
ATOM 961 C C . CYS A 1 123 ? -12.399 -14.538 27.628 1.00 38.53 123 CYS A C 1
ATOM 963 O O . CYS A 1 123 ? -12.030 -15.621 28.077 1.00 38.53 123 CYS A O 1
ATOM 965 N N . PRO A 1 124 ? -12.959 -14.439 26.407 1.00 48.94 124 PRO A N 1
ATOM 966 C CA . PRO A 1 124 ? -13.268 -15.622 25.609 1.00 48.94 124 PRO A CA 1
ATOM 967 C C . PRO A 1 124 ? -12.119 -16.163 24.742 1.00 48.94 124 PRO A C 1
ATOM 969 O O . PRO A 1 124 ? -12.401 -17.024 23.922 1.00 48.94 124 PRO A O 1
ATOM 972 N N . GLU A 1 125 ? -10.855 -15.735 24.881 1.00 52.62 125 GLU A N 1
ATOM 973 C CA . GLU A 1 125 ? -9.780 -16.266 24.009 1.00 52.62 125 GLU A CA 1
ATOM 974 C C . GLU A 1 125 ? -8.401 -16.526 24.647 1.00 52.62 125 GLU A C 1
ATOM 976 O O . GLU A 1 125 ? -7.445 -16.638 23.899 1.00 52.62 125 GLU A O 1
ATOM 981 N N . ASP A 1 126 ? -8.250 -16.729 25.964 1.00 39.06 126 ASP A N 1
ATOM 982 C CA . ASP A 1 126 ? -6.940 -17.137 26.520 1.00 39.06 126 ASP A CA 1
ATOM 983 C C . ASP A 1 126 ? -7.074 -18.041 27.764 1.00 39.06 126 ASP A C 1
ATOM 985 O O . ASP A 1 126 ? -7.555 -17.627 28.816 1.00 39.06 126 ASP A O 1
ATOM 989 N N . VAL A 1 127 ? -6.610 -19.292 27.671 1.00 51.03 127 VAL A N 1
ATOM 990 C CA . VAL A 1 127 ? -6.715 -20.331 28.726 1.00 51.03 127 VAL A CA 1
ATOM 991 C C . VAL A 1 127 ? -5.624 -20.186 29.820 1.00 51.03 127 VAL A C 1
ATOM 993 O O . VAL A 1 127 ? -5.486 -21.041 30.687 1.00 51.03 127 VAL A O 1
ATOM 996 N N . ILE A 1 128 ? -4.823 -19.108 29.833 1.00 48.19 128 ILE A N 1
ATOM 997 C CA . ILE A 1 128 ? -3.540 -19.053 30.581 1.00 48.19 128 ILE A CA 1
ATOM 998 C C . ILE A 1 128 ? -3.499 -17.949 31.664 1.00 48.19 128 ILE A C 1
ATOM 1000 O O . ILE A 1 128 ? -2.470 -17.335 31.919 1.00 48.19 128 ILE A O 1
ATOM 1004 N N . THR A 1 129 ? -4.597 -17.664 32.373 1.00 45.88 129 THR A N 1
ATOM 1005 C CA . THR A 1 129 ? -4.533 -16.715 33.523 1.00 45.88 129 THR A CA 1
ATOM 1006 C C . THR A 1 129 ? -5.262 -17.184 34.783 1.00 45.88 129 THR A C 1
ATOM 1008 O O . THR A 1 129 ? -5.452 -16.417 35.721 1.00 45.88 129 THR A O 1
ATOM 1011 N N . PHE A 1 130 ? -5.620 -18.468 34.863 1.00 45.03 130 PHE A N 1
ATOM 1012 C CA . PHE A 1 130 ? -6.368 -19.003 36.008 1.00 45.03 130 PHE A CA 1
ATOM 1013 C C . PHE A 1 130 ? -5.508 -19.493 37.190 1.00 45.03 130 PHE A C 1
ATOM 1015 O O . PHE A 1 130 ? -6.065 -19.854 38.223 1.00 45.03 130 PHE A O 1
ATOM 1022 N N . LEU A 1 131 ? -4.169 -19.488 37.097 1.00 39.69 131 LEU A N 1
ATOM 1023 C CA . LEU A 1 131 ? -3.314 -20.132 38.112 1.00 39.69 131 LEU A CA 1
ATOM 1024 C C . LEU A 1 131 ? -2.629 -19.196 39.132 1.00 39.69 131 LEU A C 1
ATOM 1026 O O . LEU A 1 131 ? -1.905 -19.693 39.984 1.00 39.69 131 LEU A O 1
ATOM 1030 N N . VAL A 1 132 ? -2.823 -17.869 39.109 1.00 44.31 132 VAL A N 1
ATOM 1031 C CA . VAL A 1 132 ? -2.041 -16.974 40.008 1.00 44.31 132 VAL A CA 1
ATOM 1032 C C . VAL A 1 132 ? -2.863 -16.276 41.102 1.00 44.31 132 VAL A C 1
ATOM 1034 O O . VAL A 1 132 ? -2.296 -15.744 42.051 1.00 44.31 132 VAL A O 1
ATOM 1037 N N . ILE A 1 133 ? -4.198 -16.324 41.080 1.00 46.03 133 ILE A N 1
ATOM 1038 C CA . ILE A 1 133 ? -4.993 -15.474 41.996 1.00 46.03 133 ILE A CA 1
ATOM 1039 C C . ILE A 1 133 ? -5.292 -16.125 43.364 1.00 46.03 133 ILE A C 1
ATOM 1041 O O . ILE A 1 133 ? -5.683 -15.432 44.299 1.00 46.03 133 ILE A O 1
ATOM 1045 N N . ASN A 1 134 ? -5.038 -17.421 43.573 1.00 40.09 134 ASN A N 1
ATOM 1046 C CA . ASN A 1 134 ? -5.552 -18.106 44.770 1.00 40.09 134 ASN A CA 1
ATOM 1047 C C . ASN A 1 134 ? -4.658 -18.079 46.030 1.00 40.09 134 ASN A C 1
ATOM 1049 O O . ASN A 1 134 ? -4.905 -18.858 46.946 1.00 40.09 134 ASN A O 1
ATOM 1053 N N . SER A 1 135 ? -3.640 -17.208 46.122 1.00 41.44 135 SER A N 1
ATOM 1054 C CA . SER A 1 135 ? -2.733 -17.228 47.290 1.00 41.44 135 SER A CA 1
ATOM 1055 C C . SER A 1 135 ? -2.322 -15.882 47.907 1.00 41.44 135 SER A C 1
ATOM 1057 O O . SER A 1 135 ? -1.519 -15.906 48.837 1.00 41.44 135 SER A O 1
ATOM 1059 N N . MET A 1 136 ? -2.845 -14.718 47.481 1.00 41.91 136 MET A N 1
ATOM 1060 C CA . MET A 1 136 ? -2.370 -13.420 48.023 1.00 41.91 136 MET A CA 1
ATOM 1061 C C . MET A 1 136 ? -3.404 -12.443 48.610 1.00 41.91 136 MET A C 1
ATOM 1063 O O . MET A 1 136 ? -2.997 -11.420 49.150 1.00 41.91 136 MET A O 1
ATOM 1067 N N . THR A 1 137 ? -4.710 -12.725 48.630 1.00 48.12 137 THR A N 1
ATOM 1068 C CA . THR A 1 137 ? -5.703 -11.733 49.114 1.00 48.12 137 THR A CA 1
ATOM 1069 C C . THR A 1 137 ? -6.426 -12.121 50.406 1.00 48.12 137 THR A C 1
ATOM 1071 O O . THR A 1 137 ? -7.587 -11.762 50.587 1.00 48.12 137 THR A O 1
ATOM 1074 N N . LYS A 1 138 ? -5.769 -12.847 51.325 1.00 41.47 138 LYS A N 1
ATOM 1075 C CA . LYS A 1 138 ? -6.384 -13.273 52.602 1.00 41.47 138 LYS A CA 1
ATOM 1076 C C . LYS A 1 138 ? -5.643 -12.848 53.881 1.00 41.47 138 LYS A C 1
ATOM 1078 O O . LYS A 1 138 ? -5.794 -13.511 54.897 1.00 41.47 138 LYS A O 1
ATOM 1083 N N . SER A 1 139 ? -4.859 -11.761 53.863 1.00 40.72 139 SER A N 1
ATOM 1084 C CA . SER A 1 139 ? -4.052 -11.367 55.043 1.00 40.72 139 SER A CA 1
ATOM 1085 C C . SER A 1 139 ? -3.959 -9.863 55.373 1.00 40.72 139 SER A C 1
ATOM 1087 O O . SER A 1 139 ? -3.164 -9.503 56.237 1.00 40.72 139 SER A O 1
ATOM 1089 N N . SER A 1 140 ? -4.706 -8.947 54.741 1.00 41.84 140 SER A N 1
ATOM 1090 C CA . SER A 1 140 ? -4.477 -7.503 54.998 1.00 41.84 140 SER A CA 1
ATOM 1091 C C . SER A 1 140 ? -5.723 -6.617 55.140 1.00 41.84 140 SER A C 1
ATOM 1093 O O . SER A 1 140 ? -5.606 -5.399 55.073 1.00 41.84 140 SER A O 1
ATOM 1095 N N . GLU A 1 141 ? -6.910 -7.182 55.397 1.00 47.25 141 GLU A N 1
ATOM 1096 C CA . GLU A 1 141 ? -8.122 -6.380 55.682 1.00 47.25 141 GLU A CA 1
ATOM 1097 C C . GLU A 1 141 ? -8.373 -6.072 57.179 1.00 47.25 141 GLU A C 1
ATOM 1099 O O . GLU A 1 141 ? -9.379 -5.446 57.485 1.00 47.25 141 GLU A O 1
ATOM 1104 N N . GLU A 1 142 ? -7.475 -6.396 58.122 1.00 44.28 142 GLU A N 1
ATOM 1105 C CA . GLU A 1 142 ? -7.781 -6.233 59.565 1.00 44.28 142 GLU A CA 1
ATOM 1106 C C . GLU A 1 142 ? -7.068 -5.079 60.307 1.00 44.28 142 GLU A C 1
ATOM 1108 O O . GLU A 1 142 ? -7.248 -4.951 61.509 1.00 44.28 142 GLU A O 1
ATOM 1113 N N . ASN A 1 143 ? -6.279 -4.191 59.674 1.00 40.00 143 ASN A N 1
ATOM 1114 C CA . ASN A 1 143 ? -5.535 -3.204 60.493 1.00 40.00 143 ASN A CA 1
ATOM 1115 C C . ASN A 1 143 ? -5.248 -1.798 59.946 1.00 40.00 143 ASN A C 1
ATOM 1117 O O . ASN A 1 143 ? -4.373 -1.120 60.480 1.00 40.00 143 ASN A O 1
ATOM 1121 N N . ARG A 1 144 ? -5.968 -1.291 58.936 1.00 42.97 144 ARG A N 1
ATOM 1122 C CA . ARG A 1 144 ? -5.839 0.135 58.552 1.00 42.97 144 ARG A CA 1
ATOM 1123 C C . ARG A 1 144 ? -7.172 0.805 58.241 1.00 42.97 144 ARG A C 1
ATOM 1125 O O . ARG A 1 144 ? -7.413 1.290 57.141 1.00 42.97 144 ARG A O 1
ATOM 1132 N N . GLY A 1 145 ? -8.014 0.892 59.269 1.00 39.06 145 GLY A N 1
ATOM 1133 C CA . GLY A 1 145 ? -8.701 2.157 59.506 1.00 39.06 145 GLY A CA 1
ATOM 1134 C C . GLY A 1 145 ? -7.664 3.246 59.816 1.00 39.06 145 GLY A C 1
ATOM 1135 O O . GLY A 1 145 ? -6.587 2.945 60.323 1.00 39.06 145 GLY A O 1
ATOM 1136 N N . VAL A 1 146 ? -8.025 4.502 59.545 1.00 44.16 146 VAL A N 1
ATOM 1137 C CA . VAL A 1 146 ? -7.230 5.731 59.741 1.00 44.16 146 VAL A CA 1
ATOM 1138 C C . VAL A 1 146 ? -6.240 6.036 58.602 1.00 44.16 146 VAL A C 1
ATOM 1140 O O . VAL A 1 146 ? -5.125 5.532 58.588 1.00 44.16 146 VAL A O 1
ATOM 1143 N N . MET A 1 147 ? -6.637 6.910 57.663 1.00 33.75 147 MET A N 1
ATOM 1144 C CA . MET A 1 147 ? -5.945 8.187 57.374 1.00 33.75 147 MET A CA 1
ATOM 1145 C C . MET A 1 147 ? -6.428 8.844 56.056 1.00 33.75 147 MET A C 1
ATOM 1147 O O . MET A 1 147 ? -6.160 8.332 54.976 1.00 33.75 147 MET A O 1
ATOM 1151 N N . TYR A 1 148 ? -7.061 10.024 56.214 1.00 33.19 148 TYR A N 1
ATOM 1152 C CA . TYR A 1 148 ? -7.392 11.105 55.250 1.00 33.19 148 TYR A CA 1
ATOM 1153 C C . TYR A 1 148 ? -8.383 10.787 54.109 1.00 33.19 148 TYR A C 1
ATOM 1155 O O . TYR A 1 148 ? -8.123 9.933 53.280 1.00 33.19 148 TYR A O 1
ATOM 1163 N N . LYS A 1 149 ? -9.542 11.436 53.896 1.00 34.06 149 LYS A N 1
ATOM 1164 C CA . LYS A 1 149 ? -10.243 12.635 54.417 1.00 34.06 149 LYS A CA 1
ATOM 1165 C C . LYS A 1 149 ? -9.425 13.931 54.542 1.00 34.06 149 LYS A C 1
ATOM 1167 O O . LYS A 1 149 ? -9.079 14.332 55.650 1.00 34.06 149 LYS A O 1
ATOM 1172 N N . LYS A 1 150 ? -9.210 14.610 53.414 1.00 35.19 150 LYS A N 1
ATOM 1173 C CA . LYS A 1 150 ? -9.593 16.014 53.163 1.00 35.19 150 LYS A CA 1
ATOM 1174 C C . LYS A 1 150 ? -9.424 16.343 51.685 1.00 35.19 150 LYS A C 1
ATOM 1176 O O . LYS A 1 150 ? -8.440 15.844 51.107 1.00 35.19 150 LYS A O 1
#

Radius of gyration: 33.24 Å; Cα contacts (8 Å, |Δi|>4): 74; chains: 1; bounding box: 53×37×116 Å

Sequence (150 aa):
MESPLVLGATVAAAAWSGRFLIGAWQAFKARPVVPRVQRFYKGGFEQKMTRREAALILGVRESAVMEKIKEAHRRVMVANHPDAGGSHYLASKINEAKEVMSGKTKDNVAKFFHLGRTYFLICPEDVITFLVINSMTKSSEENRGVMYKK